Protein AF-A0A3M3A9S0-F1 (afdb_monomer_lite)

Structure (mmCIF, N/CA/C/O backbone):
data_AF-A0A3M3A9S0-F1
#
_entry.id   AF-A0A3M3A9S0-F1
#
loop_
_atom_site.group_PDB
_atom_site.id
_atom_site.type_symbol
_atom_site.label_atom_id
_atom_site.label_alt_id
_atom_site.label_comp_id
_atom_site.label_asym_id
_atom_site.label_entity_id
_atom_site.label_seq_id
_atom_site.pdbx_PDB_ins_code
_atom_site.Cartn_x
_atom_site.Cartn_y
_atom_site.Cartn_z
_atom_site.occupancy
_atom_site.B_iso_or_equiv
_atom_site.auth_seq_id
_atom_site.auth_comp_id
_atom_site.auth_asym_id
_atom_site.auth_atom_id
_atom_site.pdbx_PDB_model_num
ATOM 1 N N . GLY A 1 1 ? -2.338 -6.560 27.630 1.00 52.09 1 GLY A N 1
ATOM 2 C CA . GLY A 1 1 ? -2.783 -5.590 26.610 1.00 52.09 1 GLY A CA 1
ATOM 3 C C . GLY A 1 1 ? -4.275 -5.379 26.743 1.00 52.09 1 GLY A C 1
ATOM 4 O O . GLY A 1 1 ? -4.982 -6.360 26.950 1.00 52.09 1 GLY A O 1
ATOM 5 N N . SER A 1 2 ? -4.746 -4.135 26.680 1.00 61.56 2 SER A N 1
ATOM 6 C CA . SER A 1 2 ? -6.173 -3.798 26.738 1.00 61.56 2 SER A CA 1
ATOM 7 C C . SER A 1 2 ? -6.882 -4.212 25.441 1.00 61.56 2 SER A C 1
ATOM 9 O O . SER A 1 2 ? -6.414 -3.929 24.341 1.00 61.56 2 SER A O 1
ATOM 11 N N . ARG A 1 3 ? -8.004 -4.933 25.560 1.00 66.69 3 ARG A N 1
ATOM 12 C CA . ARG A 1 3 ? -8.885 -5.296 24.429 1.00 66.69 3 ARG A CA 1
ATOM 13 C C . ARG A 1 3 ? -9.921 -4.200 24.161 1.00 66.69 3 ARG A C 1
ATOM 15 O O . ARG A 1 3 ? -10.254 -3.429 25.056 1.00 66.69 3 ARG A O 1
ATOM 22 N N . LEU A 1 4 ? -10.515 -4.192 22.964 1.00 65.12 4 LEU A N 1
ATOM 23 C CA . LEU A 1 4 ? -11.588 -3.246 22.629 1.00 65.12 4 LEU A CA 1
ATOM 24 C C . LEU A 1 4 ? -12.759 -3.307 23.622 1.00 65.12 4 LEU A C 1
ATOM 26 O O . LEU A 1 4 ? -13.297 -2.267 23.977 1.00 65.12 4 LEU A O 1
ATOM 30 N N . ALA A 1 5 ? -13.103 -4.499 24.120 1.00 66.38 5 ALA A N 1
ATOM 31 C CA . ALA A 1 5 ? -14.185 -4.712 25.086 1.00 66.38 5 ALA A CA 1
ATOM 32 C C . ALA A 1 5 ? -14.018 -3.947 26.415 1.00 66.38 5 ALA A C 1
ATOM 34 O O . ALA A 1 5 ? -14.991 -3.783 27.135 1.00 66.38 5 ALA A O 1
ATOM 35 N N . HIS A 1 6 ? -12.820 -3.447 26.742 1.00 68.75 6 HIS A N 1
ATOM 36 C CA . HIS A 1 6 ? -12.598 -2.659 27.961 1.00 68.75 6 HIS A CA 1
ATOM 37 C C . HIS A 1 6 ? -13.082 -1.203 27.846 1.00 68.75 6 HIS A C 1
ATOM 39 O O . HIS A 1 6 ? -13.075 -0.485 28.839 1.00 68.75 6 HIS A O 1
ATOM 45 N N . TYR A 1 7 ? -13.508 -0.766 26.655 1.00 66.50 7 TYR A N 1
ATOM 46 C CA . TYR A 1 7 ? -13.891 0.621 26.361 1.00 66.50 7 TYR A CA 1
ATOM 47 C C . TYR A 1 7 ? -15.401 0.792 26.109 1.00 66.50 7 TYR A C 1
ATOM 49 O O . TYR A 1 7 ? -15.829 1.791 25.538 1.00 66.50 7 TYR A O 1
ATOM 57 N N . THR A 1 8 ? -16.224 -0.169 26.540 1.00 63.69 8 THR A N 1
ATOM 58 C CA . THR A 1 8 ? -17.675 -0.239 26.272 1.00 63.69 8 THR A CA 1
ATOM 59 C C . THR A 1 8 ? -18.523 0.868 26.912 1.00 63.69 8 THR A C 1
ATOM 61 O O . THR A 1 8 ? -19.705 0.969 26.605 1.00 63.69 8 THR A O 1
ATOM 64 N N . SER A 1 9 ? -17.948 1.722 27.765 1.00 64.62 9 SER A N 1
ATOM 65 C CA . SER A 1 9 ? -18.694 2.665 28.617 1.00 64.62 9 SER A CA 1
AT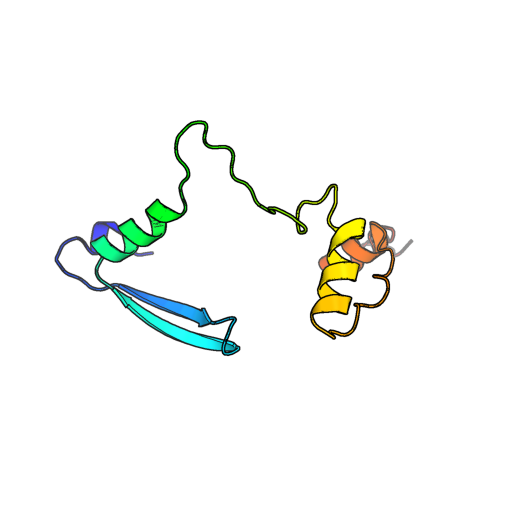OM 66 C C . SER A 1 9 ? -18.427 4.140 28.283 1.00 64.62 9 SER A C 1
ATOM 68 O O . SER A 1 9 ? -18.146 4.937 29.173 1.00 64.62 9 SER A O 1
ATOM 70 N N . GLY A 1 10 ? -18.448 4.512 26.998 1.00 66.12 10 GLY A N 1
ATOM 71 C CA . GLY A 1 10 ? -18.208 5.901 26.564 1.00 66.12 10 GLY A CA 1
ATOM 72 C C . GLY A 1 10 ? -16.741 6.341 26.622 1.00 66.12 10 GLY A C 1
ATOM 73 O O . GLY A 1 10 ? -16.437 7.516 26.433 1.00 66.12 10 GLY A O 1
ATOM 74 N N . ALA A 1 11 ? -15.828 5.398 26.858 1.00 75.81 11 ALA A N 1
ATOM 75 C CA . ALA A 1 11 ? -14.403 5.665 26.841 1.00 75.81 11 ALA A CA 1
ATOM 76 C C . ALA A 1 11 ? -13.934 5.939 25.406 1.00 75.81 11 ALA A C 1
ATOM 78 O O . ALA A 1 11 ? -14.300 5.237 24.457 1.00 75.81 11 ALA A O 1
ATOM 79 N N . THR A 1 12 ? -13.115 6.973 25.257 1.00 81.94 12 THR A N 1
ATOM 80 C CA . THR A 1 12 ? -12.486 7.315 23.989 1.00 81.94 12 THR A CA 1
ATOM 81 C C . THR A 1 12 ? -11.154 6.586 23.834 1.00 81.94 12 THR A C 1
ATOM 83 O O . THR A 1 12 ? -10.451 6.284 24.799 1.00 81.94 12 THR A O 1
ATOM 86 N N . LEU A 1 13 ? -10.831 6.259 22.589 1.00 84.06 13 LEU A N 1
ATOM 87 C CA . LEU A 1 13 ? -9.610 5.591 22.173 1.00 84.06 13 LEU A CA 1
ATOM 88 C C . LEU A 1 13 ? -8.753 6.598 21.424 1.00 84.06 13 LEU A C 1
ATOM 90 O O . LEU A 1 13 ? -9.217 7.161 20.433 1.00 84.06 13 LEU A O 1
ATOM 94 N N . SER A 1 14 ? -7.512 6.779 21.867 1.00 87.94 14 SER A N 1
ATOM 95 C CA . SER A 1 14 ? -6.523 7.579 21.152 1.00 87.94 14 SER A CA 1
ATOM 96 C C . SER A 1 14 ? -5.534 6.680 20.420 1.00 87.94 14 SER A C 1
ATOM 98 O O . SER A 1 14 ? -4.979 5.758 21.019 1.00 87.94 14 SER A O 1
ATOM 100 N N . PHE A 1 15 ? -5.275 6.961 19.147 1.00 87.19 15 PHE A N 1
ATOM 101 C CA . PHE A 1 15 ? -4.219 6.306 18.375 1.00 87.19 15 PHE A CA 1
ATOM 102 C C . PHE A 1 15 ? -3.404 7.323 17.590 1.00 87.19 15 PHE A C 1
ATOM 104 O O . PHE A 1 15 ? -3.896 8.388 17.222 1.00 87.19 15 PHE A O 1
ATOM 111 N N . THR A 1 16 ? -2.155 6.960 17.323 1.00 93.25 16 THR A N 1
ATOM 112 C CA . THR A 1 16 ? -1.217 7.771 16.553 1.00 93.25 16 THR A CA 1
ATOM 113 C C . THR A 1 16 ? -0.933 7.075 15.230 1.00 93.25 16 THR A C 1
ATOM 115 O O . THR A 1 16 ? -0.654 5.876 15.215 1.00 93.25 16 THR A O 1
ATOM 118 N N . TYR A 1 17 ? -0.994 7.807 14.122 1.00 92.50 17 TYR A N 1
ATOM 119 C CA . TYR A 1 17 ? -0.690 7.288 12.788 1.00 92.50 17 TYR A CA 1
ATOM 120 C C . TYR A 1 17 ? 0.140 8.289 11.985 1.00 92.50 17 TYR A C 1
ATOM 122 O O . TYR A 1 17 ? 0.152 9.482 12.279 1.00 92.50 17 TYR A O 1
ATOM 130 N N . LEU A 1 18 ? 0.854 7.792 10.975 1.00 96.00 18 LEU A N 1
ATOM 131 C CA . LEU A 1 18 ? 1.587 8.626 10.028 1.00 96.00 18 LEU A CA 1
ATOM 132 C C . LEU A 1 18 ? 0.630 9.106 8.929 1.00 96.00 18 LEU A C 1
ATOM 134 O O . LEU A 1 18 ? 0.119 8.291 8.160 1.00 96.00 18 LEU A O 1
ATOM 138 N N . ASP A 1 19 ? 0.401 10.416 8.830 1.00 95.56 19 ASP A N 1
ATOM 139 C CA . ASP A 1 19 ? -0.310 10.999 7.691 1.00 95.56 19 ASP A CA 1
ATOM 140 C C . ASP A 1 19 ? 0.652 11.076 6.498 1.00 95.56 19 ASP A C 1
ATOM 142 O O . ASP A 1 19 ? 1.573 11.890 6.462 1.00 95.56 19 ASP A O 1
ATOM 146 N N . HIS A 1 20 ? 0.440 10.223 5.497 1.00 91.12 20 HIS A N 1
ATOM 147 C CA . HIS A 1 20 ? 1.275 10.179 4.297 1.00 91.12 20 HIS A CA 1
ATOM 148 C C . HIS A 1 20 ? 1.153 11.427 3.405 1.00 91.12 20 HIS A C 1
ATOM 150 O O . HIS A 1 20 ? 2.015 11.638 2.548 1.00 91.12 20 HIS A O 1
ATOM 156 N N . ARG A 1 21 ? 0.128 12.270 3.590 1.00 93.12 21 ARG A N 1
ATOM 157 C CA . ARG A 1 21 ? -0.024 13.535 2.856 1.00 93.12 21 ARG A CA 1
ATOM 158 C C . ARG A 1 21 ? 0.888 14.621 3.416 1.00 93.12 21 ARG A C 1
ATOM 160 O O . ARG A 1 21 ? 1.476 15.368 2.641 1.00 93.12 21 ARG A O 1
ATOM 167 N N . THR A 1 22 ? 1.002 14.711 4.740 1.00 95.31 22 THR A N 1
ATOM 168 C CA . THR A 1 22 ? 1.822 15.729 5.424 1.00 95.31 22 THR A CA 1
ATOM 169 C C . THR A 1 22 ? 3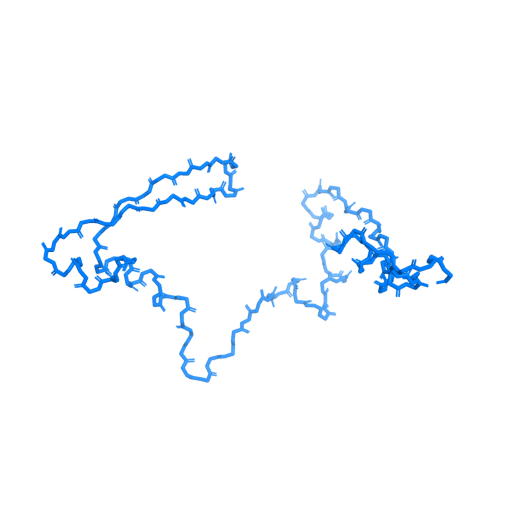.170 15.198 5.907 1.00 95.31 22 THR A C 1
ATOM 171 O O . THR A 1 22 ? 4.020 15.994 6.287 1.00 95.31 22 THR A O 1
ATOM 174 N N . GLN A 1 23 ? 3.379 13.877 5.879 1.00 95.56 23 GLN A N 1
ATOM 175 C CA . GLN A 1 23 ? 4.550 13.176 6.426 1.00 95.56 23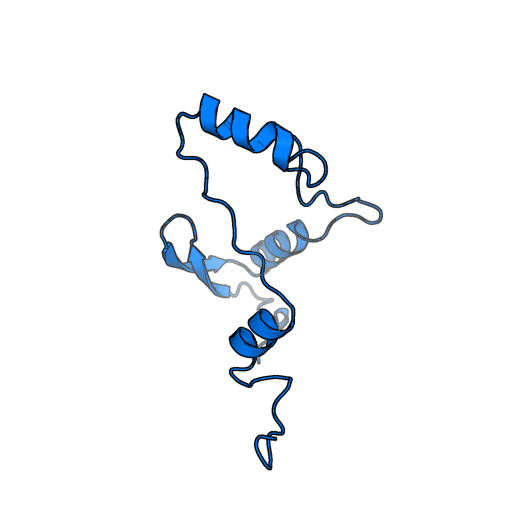 GLN A CA 1
ATOM 176 C C . GLN A 1 23 ? 4.763 13.435 7.927 1.00 95.56 23 GLN A C 1
ATOM 178 O O . GLN A 1 23 ? 5.890 13.445 8.417 1.00 95.56 23 GLN A O 1
ATOM 183 N N . THR A 1 24 ? 3.676 13.636 8.675 1.00 97.00 24 THR A N 1
ATOM 184 C CA . THR A 1 24 ? 3.717 13.897 10.119 1.00 97.00 24 THR A CA 1
ATOM 185 C C . THR A 1 24 ? 2.869 12.894 10.886 1.00 97.00 24 THR A C 1
ATOM 187 O O . THR A 1 24 ? 1.865 12.387 10.384 1.00 97.00 24 THR A O 1
ATOM 190 N N . TYR A 1 25 ? 3.277 12.596 12.120 1.00 96.75 25 TYR A N 1
ATOM 191 C CA . TYR A 1 25 ? 2.462 11.791 13.021 1.00 96.75 25 TYR A CA 1
ATOM 192 C C . TYR A 1 25 ? 1.306 12.628 13.560 1.00 96.75 25 TYR A C 1
ATOM 194 O O . TYR A 1 25 ? 1.518 13.719 14.090 1.00 96.75 25 TYR A O 1
ATOM 202 N N . GLN A 1 26 ? 0.095 12.101 13.435 1.00 95.12 26 GLN A N 1
ATOM 203 C CA . GLN A 1 26 ? -1.117 12.695 13.981 1.00 95.12 26 GLN A CA 1
ATOM 204 C C . GLN A 1 26 ? -1.722 11.772 15.028 1.00 95.12 26 GLN A C 1
ATOM 206 O O . GLN A 1 26 ? -1.606 10.549 14.931 1.00 95.12 26 GLN A O 1
ATOM 211 N N . GLN A 1 27 ? -2.363 12.370 16.029 1.00 94.50 27 GLN A N 1
ATOM 212 C CA . GLN A 1 27 ? -3.093 11.660 17.068 1.00 94.50 27 GLN A CA 1
ATOM 213 C C . GLN A 1 27 ? -4.586 11.912 16.888 1.00 94.50 27 GLN A C 1
ATOM 215 O O . GLN A 1 27 ? -5.011 13.054 16.728 1.00 94.50 27 GLN A O 1
ATOM 220 N N . GLU A 1 28 ? -5.379 10.850 16.940 1.00 91.00 28 GLU A N 1
ATOM 221 C CA . GLU A 1 28 ? -6.828 10.935 16.809 1.00 91.00 28 GLU A CA 1
ATOM 222 C C . GLU A 1 28 ? -7.504 10.227 17.976 1.00 91.00 28 GLU A C 1
ATOM 224 O O . GLU A 1 28 ? -7.085 9.139 18.371 1.00 91.00 28 GLU A O 1
ATOM 229 N N . THR A 1 29 ? -8.545 10.857 18.522 1.00 91.75 29 THR A N 1
ATOM 230 C CA . THR A 1 29 ? -9.314 10.355 19.663 1.00 91.75 29 THR A CA 1
ATOM 231 C C . THR A 1 29 ? -10.762 10.159 19.240 1.00 91.75 29 THR A C 1
ATOM 233 O O . THR A 1 29 ? -11.430 11.125 18.878 1.00 91.75 29 THR A O 1
ATOM 236 N N . LEU A 1 30 ? -11.252 8.919 19.262 1.00 89.56 30 LEU A N 1
ATOM 237 C CA . LEU A 1 30 ? -12.611 8.570 18.821 1.00 89.56 30 LEU A CA 1
ATOM 238 C C . LEU A 1 30 ? -13.336 7.713 19.852 1.00 89.56 30 LEU A C 1
ATOM 240 O O . LEU A 1 30 ? -12.723 7.080 20.710 1.00 89.56 30 LEU A O 1
ATOM 244 N N . SER A 1 31 ? -14.660 7.650 19.728 1.00 88.12 31 SER A N 1
ATOM 245 C CA . SER A 1 31 ? -15.460 6.665 20.449 1.00 88.12 31 SER A CA 1
ATOM 246 C C . SER A 1 31 ? -15.148 5.238 19.971 1.00 88.12 31 SER A C 1
ATOM 248 O O . SER A 1 31 ? -14.703 5.011 18.841 1.00 88.12 31 SER A O 1
ATOM 250 N N . GLN A 1 32 ? -15.443 4.246 20.813 1.00 84.56 32 GLN A N 1
ATOM 251 C CA . GLN A 1 32 ? -15.348 2.832 20.438 1.00 84.56 32 GLN A CA 1
ATOM 252 C C . GLN A 1 32 ? -16.216 2.496 19.208 1.00 84.56 32 GLN A C 1
ATOM 254 O O . GLN A 1 32 ? -15.787 1.745 18.331 1.00 84.56 32 GLN A O 1
ATOM 259 N N . ALA A 1 33 ? -17.422 3.066 19.121 1.00 86.06 33 ALA A N 1
ATOM 260 C CA . ALA A 1 33 ? -18.348 2.814 18.020 1.00 86.06 33 ALA A CA 1
ATOM 261 C C . ALA A 1 33 ? -17.812 3.351 16.685 1.00 86.06 33 ALA A C 1
ATOM 263 O O . ALA A 1 33 ? -17.880 2.659 15.668 1.00 86.06 33 ALA A O 1
ATOM 264 N N . ASP A 1 34 ? -17.235 4.553 16.686 1.00 88.69 34 ASP A N 1
ATOM 265 C CA . ASP A 1 34 ? -16.675 5.146 15.469 1.00 88.69 34 ASP A CA 1
ATOM 266 C C . ASP A 1 34 ? -15.405 4.422 15.024 1.00 88.69 34 ASP A C 1
ATOM 268 O O . ASP A 1 34 ? -15.206 4.211 13.827 1.00 88.69 34 ASP A O 1
ATOM 272 N N . MET A 1 35 ? -14.589 3.957 15.974 1.00 86.69 35 MET A N 1
ATOM 273 C CA . MET A 1 35 ? -13.446 3.093 15.680 1.00 86.69 35 MET A CA 1
ATOM 274 C C . MET A 1 35 ? -13.893 1.810 14.968 1.00 86.69 35 MET A C 1
ATOM 276 O O . MET A 1 35 ? -13.376 1.487 13.898 1.00 86.69 35 MET A O 1
ATOM 280 N N . LEU A 1 36 ? -14.907 1.119 15.500 1.00 87.50 36 LEU A N 1
ATOM 281 C CA . LEU A 1 36 ? -15.445 -0.098 14.888 1.00 87.50 36 LEU A CA 1
ATOM 282 C C . LEU A 1 36 ? -16.005 0.158 13.487 1.00 87.50 36 LEU A C 1
ATOM 284 O O . LEU A 1 36 ? -15.706 -0.606 12.572 1.00 87.50 36 LEU A O 1
ATOM 288 N N . ARG A 1 37 ? -16.761 1.244 13.288 1.00 89.69 37 ARG A N 1
ATOM 289 C CA . ARG A 1 37 ? -17.279 1.621 11.960 1.00 89.69 37 ARG A CA 1
ATOM 290 C C . ARG A 1 37 ? -16.151 1.811 10.946 1.00 89.69 37 ARG A C 1
ATOM 292 O O . ARG A 1 37 ? -16.244 1.292 9.836 1.00 89.69 37 ARG A O 1
ATOM 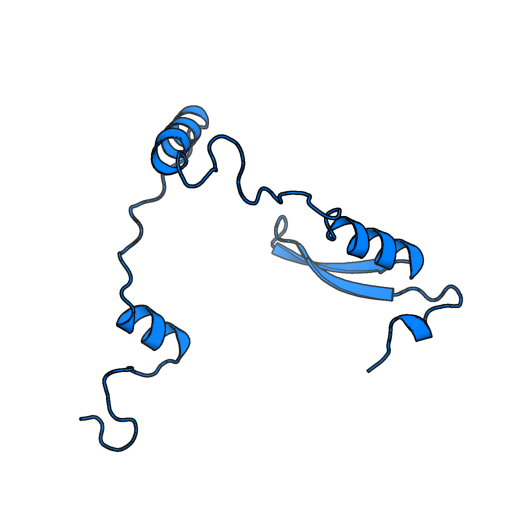299 N N . ARG A 1 38 ? -15.067 2.487 11.341 1.00 90.00 38 ARG A N 1
ATOM 300 C CA . ARG A 1 38 ? -13.882 2.666 10.488 1.00 90.00 38 ARG A CA 1
ATOM 301 C C . ARG A 1 38 ? -13.171 1.353 10.190 1.00 90.00 38 ARG A C 1
ATOM 303 O O . ARG A 1 38 ? -12.674 1.179 9.091 1.00 90.00 38 ARG A O 1
ATOM 310 N N . VAL A 1 39 ? -13.114 0.410 11.125 1.00 88.19 39 VAL A N 1
ATOM 311 C CA . VAL A 1 39 ? -12.499 -0.900 10.854 1.00 88.19 39 VAL A CA 1
ATOM 312 C C . VAL A 1 39 ? -13.368 -1.721 9.900 1.00 88.19 39 VAL A C 1
ATOM 314 O O . VAL A 1 39 ? -12.859 -2.287 8.933 1.00 88.19 39 VAL A O 1
ATOM 317 N N . VAL A 1 40 ? -14.682 -1.749 10.132 1.00 91.31 40 VAL A N 1
ATOM 318 C CA . VAL A 1 40 ? -15.629 -2.533 9.327 1.00 91.31 40 VAL A CA 1
ATOM 319 C C . VAL A 1 40 ? -15.680 -2.051 7.877 1.00 91.31 40 VAL A C 1
ATOM 321 O O . VAL A 1 40 ? -15.827 -2.882 6.989 1.00 91.31 40 VAL A O 1
ATOM 324 N N . GLN A 1 41 ? -15.460 -0.760 7.601 1.00 89.12 41 GLN A N 1
ATOM 325 C CA . GLN A 1 41 ? -15.419 -0.235 6.225 1.00 89.12 41 GLN A CA 1
ATOM 326 C C . GLN A 1 41 ? -14.339 -0.897 5.341 1.00 89.12 41 GLN A C 1
ATOM 328 O O . GLN A 1 41 ? -14.434 -0.861 4.117 1.00 89.12 41 GLN A O 1
ATOM 333 N N . HIS A 1 42 ? -13.299 -1.483 5.946 1.00 86.94 42 HIS A N 1
ATOM 334 C CA . HIS A 1 42 ? -12.230 -2.184 5.230 1.00 86.94 42 HIS A CA 1
ATOM 335 C C . HIS A 1 42 ? -12.545 -3.665 4.984 1.00 86.94 42 HIS A C 1
ATOM 337 O O . HIS A 1 42 ? -11.780 -4.338 4.291 1.00 86.94 42 HIS A O 1
ATOM 343 N N . ILE A 1 43 ? -13.638 -4.185 5.551 1.00 90.81 43 ILE A N 1
ATOM 344 C CA . ILE A 1 43 ? -14.066 -5.572 5.389 1.00 90.81 43 ILE A CA 1
ATOM 345 C C . ILE A 1 43 ? -15.042 -5.627 4.208 1.00 90.81 43 ILE A C 1
ATOM 347 O O . ILE A 1 43 ? -16.162 -5.131 4.320 1.00 90.81 43 ILE A O 1
ATOM 351 N N . PRO A 1 44 ? -14.644 -6.212 3.067 1.00 90.50 44 PRO A N 1
ATOM 352 C CA . PRO A 1 44 ? -15.528 -6.333 1.920 1.00 90.50 44 PRO A CA 1
ATOM 353 C C . PRO A 1 44 ? -16.659 -7.333 2.192 1.00 90.50 44 PRO A C 1
ATOM 355 O O . PRO A 1 44 ? -16.507 -8.276 2.972 1.00 90.50 44 PRO A O 1
ATOM 358 N N . GLU A 1 45 ? -17.778 -7.168 1.489 1.00 92.88 45 GLU A N 1
ATOM 359 C CA . GLU A 1 45 ? -18.883 -8.123 1.539 1.00 92.88 45 GLU A CA 1
ATOM 360 C C . GLU A 1 45 ? -18.472 -9.516 1.042 1.00 92.88 45 GLU A C 1
ATOM 362 O O . GLU A 1 45 ? -17.530 -9.697 0.259 1.00 92.88 45 GLU A O 1
ATOM 367 N N . LYS A 1 46 ? -19.224 -10.534 1.470 1.00 92.75 46 LYS A N 1
ATOM 368 C CA . LYS A 1 46 ? -19.011 -11.906 1.012 1.00 92.75 46 LYS A CA 1
ATOM 369 C C . LYS A 1 46 ? -19.167 -11.963 -0.514 1.00 92.75 46 LYS A C 1
ATOM 371 O O . LYS A 1 46 ? -20.173 -11.524 -1.052 1.00 92.75 46 LYS A O 1
ATOM 376 N N . HIS A 1 47 ? -18.174 -12.537 -1.194 1.00 93.56 47 HIS A N 1
ATOM 377 C CA . HIS A 1 47 ? -18.068 -12.613 -2.663 1.00 93.56 47 HIS A CA 1
ATOM 378 C C . HIS A 1 47 ? -17.755 -11.295 -3.387 1.00 93.56 47 HIS A C 1
ATOM 380 O O . HIS A 1 47 ? -17.620 -11.305 -4.613 1.00 93.56 47 HIS A O 1
ATOM 386 N N . PHE A 1 48 ? -17.545 -10.187 -2.671 1.00 92.62 48 PHE A N 1
ATOM 387 C CA . PHE A 1 48 ? -17.046 -8.973 -3.302 1.00 92.62 48 PHE A CA 1
ATOM 388 C C . PHE A 1 48 ? -15.609 -9.184 -3.791 1.00 92.62 48 PHE A C 1
ATOM 390 O O . PHE A 1 48 ? -14.698 -9.531 -3.033 1.00 92.62 48 PHE A O 1
ATOM 397 N N . ARG A 1 49 ? -15.387 -8.960 -5.087 1.00 89.88 49 ARG A N 1
ATOM 398 C CA . ARG A 1 49 ? -14.047 -9.010 -5.669 1.00 89.88 49 ARG A CA 1
ATOM 399 C C . ARG A 1 49 ? -13.365 -7.667 -5.442 1.00 89.88 49 ARG A C 1
ATOM 401 O O . ARG A 1 49 ? -13.585 -6.727 -6.200 1.00 89.88 49 ARG A O 1
ATOM 408 N N . MET A 1 50 ? -12.507 -7.597 -4.426 1.00 89.62 50 MET A N 1
ATOM 409 C CA . MET A 1 50 ? -11.703 -6.400 -4.182 1.00 89.62 50 MET A CA 1
ATOM 410 C C . MET A 1 50 ? -10.831 -6.058 -5.394 1.00 89.62 50 MET A C 1
ATOM 412 O O . MET A 1 50 ? -10.065 -6.887 -5.890 1.00 89.62 50 MET A O 1
ATOM 416 N N . ILE A 1 51 ? -10.925 -4.810 -5.847 1.00 88.25 51 ILE A N 1
ATOM 417 C CA . ILE A 1 51 ? -10.108 -4.275 -6.933 1.00 88.25 51 ILE A CA 1
ATOM 418 C C . ILE A 1 51 ? -8.968 -3.476 -6.306 1.00 88.25 51 ILE A C 1
ATOM 420 O O . ILE A 1 51 ? -9.177 -2.372 -5.815 1.00 88.25 51 ILE A O 1
ATOM 424 N N . ARG A 1 52 ? -7.750 -4.029 -6.321 1.00 87.50 52 ARG A N 1
ATOM 425 C CA . ARG A 1 52 ? -6.561 -3.334 -5.792 1.00 87.50 52 ARG A CA 1
ATOM 426 C C . ARG A 1 52 ? -6.102 -2.185 -6.694 1.00 87.50 52 ARG A C 1
ATOM 428 O O . ARG A 1 52 ? -5.658 -1.159 -6.197 1.00 87.50 52 ARG A O 1
ATOM 435 N N . TYR A 1 53 ? -6.210 -2.364 -8.010 1.00 93.38 53 TYR A N 1
ATOM 436 C CA . TYR A 1 53 ? -5.849 -1.363 -9.010 1.00 93.38 53 TYR A CA 1
ATOM 437 C C . TYR A 1 53 ? -6.918 -1.322 -10.102 1.00 93.38 53 TYR A C 1
ATOM 439 O O . TYR A 1 53 ? -7.255 -2.357 -10.679 1.00 93.38 53 TYR A O 1
ATOM 447 N N . PHE A 1 54 ? -7.446 -0.132 -10.377 1.00 92.00 54 PHE A N 1
ATOM 448 C CA . PHE A 1 54 ? -8.518 0.104 -11.345 1.00 92.00 54 PHE A CA 1
ATOM 449 C C . PHE A 1 54 ? -8.035 0.972 -12.518 1.00 92.00 54 PHE A C 1
ATOM 451 O O . PHE A 1 54 ? -7.051 1.707 -12.409 1.00 92.00 54 PHE A O 1
ATOM 458 N N . GLY A 1 55 ? -8.741 0.892 -13.649 1.00 94.00 55 GLY A N 1
ATOM 459 C CA . GLY A 1 55 ? -8.520 1.755 -14.805 1.00 94.00 55 GLY A CA 1
ATOM 460 C C . GLY A 1 55 ? -7.115 1.599 -15.379 1.00 94.00 55 GLY A C 1
ATOM 461 O O . GLY A 1 55 ? -6.630 0.484 -15.576 1.00 94.00 55 GLY A O 1
ATOM 462 N N . PHE A 1 56 ? -6.443 2.726 -15.619 1.00 94.25 56 PHE A N 1
ATOM 463 C CA . PHE A 1 56 ? -5.081 2.727 -16.147 1.00 94.25 56 PHE A CA 1
ATOM 464 C C . PHE A 1 56 ? -4.038 2.200 -15.155 1.00 94.25 56 PHE A C 1
ATOM 466 O O . PHE A 1 56 ? -2.933 1.911 -15.585 1.00 94.25 56 PHE A O 1
ATOM 473 N N . LEU A 1 57 ? -4.359 2.036 -13.866 1.00 94.12 57 LEU A N 1
ATOM 474 C CA . LEU A 1 57 ? -3.442 1.459 -12.875 1.00 94.12 57 LEU A CA 1
ATOM 475 C C . LEU A 1 57 ? -3.497 -0.073 -12.835 1.00 94.12 5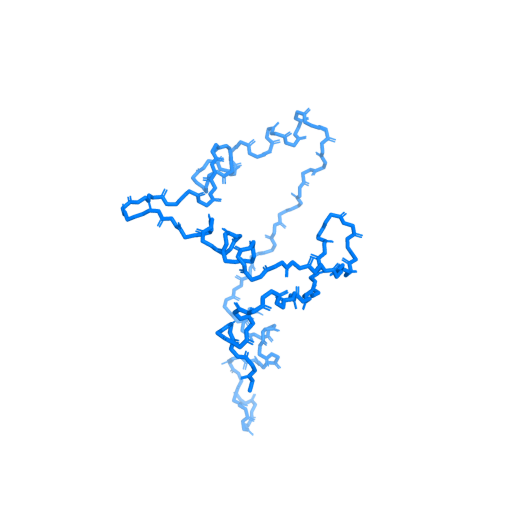7 LEU A C 1
ATOM 477 O O . LEU A 1 57 ? -2.661 -0.699 -12.187 1.00 94.12 57 LEU A O 1
ATOM 481 N N . ALA A 1 58 ? -4.456 -0.706 -13.518 1.00 94.62 58 ALA A N 1
ATOM 482 C CA . ALA A 1 58 ? -4.569 -2.160 -13.527 1.00 94.62 58 ALA A CA 1
ATOM 483 C C . ALA A 1 58 ? -3.311 -2.815 -14.127 1.00 94.62 58 ALA A C 1
ATOM 485 O O . ALA A 1 58 ? -2.893 -2.465 -15.230 1.00 94.62 58 ALA A O 1
ATOM 486 N N . ASN A 1 59 ? -2.742 -3.817 -13.441 1.00 91.25 59 ASN A N 1
ATOM 487 C CA . ASN A 1 59 ? -1.447 -4.437 -13.782 1.00 91.25 59 ASN A CA 1
ATOM 488 C C . ASN A 1 59 ? -1.285 -4.799 -15.267 1.00 91.25 59 ASN A C 1
ATOM 490 O O . ASN A 1 59 ? -0.223 -4.589 -15.841 1.00 91.25 59 ASN A O 1
ATOM 494 N N . ARG A 1 60 ? -2.349 -5.312 -15.901 1.00 93.25 60 ARG A N 1
ATOM 495 C CA . ARG A 1 60 ? -2.340 -5.712 -17.318 1.00 93.25 60 ARG A CA 1
ATOM 496 C C . ARG A 1 60 ? -2.052 -4.547 -18.270 1.00 93.25 60 ARG A C 1
ATOM 498 O O . ARG A 1 60 ? -1.498 -4.764 -19.340 1.00 93.25 60 ARG A O 1
ATOM 505 N N . VAL A 1 61 ? -2.480 -3.338 -17.918 1.00 95.06 61 VAL A N 1
ATOM 506 C CA . VAL A 1 61 ? -2.482 -2.183 -18.826 1.00 95.06 61 VAL A CA 1
ATOM 507 C C . VAL A 1 61 ? -1.681 -0.991 -18.297 1.00 95.06 61 VAL A C 1
ATOM 509 O O . VAL A 1 61 ? -1.436 -0.046 -19.046 1.00 95.06 61 VAL A O 1
ATOM 512 N N . CYS A 1 62 ? -1.223 -1.055 -17.046 1.00 93.12 62 CYS A N 1
ATOM 513 C CA . CYS A 1 62 ? -0.493 0.012 -16.369 1.00 93.12 62 CYS A CA 1
ATOM 514 C C . CYS A 1 62 ? 0.747 0.460 -17.141 1.00 93.12 62 CYS A C 1
ATOM 516 O O . CYS A 1 62 ? 0.875 1.642 -17.446 1.00 93.12 62 CYS A O 1
ATOM 518 N N . GLY A 1 63 ? 1.579 -0.476 -17.607 1.00 90.75 63 GLY A N 1
ATOM 519 C CA . GLY A 1 63 ? 2.756 -0.135 -18.415 1.00 90.75 63 GLY A CA 1
ATOM 520 C C . GLY A 1 63 ? 2.437 0.589 -19.732 1.00 90.75 63 GLY A C 1
ATOM 521 O O . GLY A 1 63 ? 3.275 1.325 -20.238 1.00 90.75 63 GLY A O 1
ATOM 522 N N . LYS A 1 64 ? 1.223 0.425 -20.278 1.00 93.69 64 LYS A N 1
ATOM 523 C CA . LYS A 1 64 ? 0.793 1.073 -21.527 1.00 93.69 64 LYS A CA 1
ATOM 524 C C . LYS A 1 64 ? 0.169 2.449 -21.295 1.00 93.69 64 LYS A C 1
ATOM 526 O O . LYS A 1 64 ? 0.377 3.351 -22.103 1.00 93.69 64 LYS A O 1
ATOM 531 N N . TYR A 1 65 ? -0.651 2.597 -20.255 1.00 95.31 65 TYR A N 1
ATOM 532 C CA . TYR A 1 65 ? -1.429 3.821 -20.040 1.00 95.31 65 TYR A CA 1
ATOM 533 C C . TYR A 1 65 ? -0.796 4.785 -19.040 1.00 95.31 65 TYR A C 1
ATOM 535 O O . TYR A 1 65 ? -0.959 5.989 -19.212 1.00 95.31 65 TYR A O 1
ATOM 543 N N . LEU A 1 66 ? -0.049 4.302 -18.044 1.00 93.19 66 LEU A N 1
ATOM 544 C CA . LEU A 1 66 ? 0.591 5.171 -17.056 1.00 93.19 66 LEU A CA 1
ATOM 545 C C . LEU A 1 66 ? 1.555 6.197 -17.692 1.00 93.19 66 LEU A C 1
ATOM 547 O O . LEU A 1 66 ? 1.474 7.364 -17.312 1.00 93.19 66 LEU A O 1
ATOM 551 N N . PRO A 1 67 ? 2.376 5.853 -18.712 1.00 92.31 67 PRO A N 1
ATOM 552 C CA . PRO A 1 67 ? 3.206 6.847 -19.399 1.00 92.31 67 PRO A CA 1
ATOM 553 C C . PRO A 1 67 ? 2.395 7.974 -20.054 1.00 92.31 67 PRO A C 1
ATOM 555 O O . PRO A 1 67 ? 2.777 9.135 -19.963 1.00 92.31 67 PRO A O 1
ATOM 558 N N . LYS A 1 68 ? 1.234 7.652 -20.642 1.00 94.50 68 LYS A N 1
ATOM 559 C CA . LYS A 1 68 ? 0.341 8.645 -21.266 1.00 94.50 68 LYS A CA 1
ATOM 560 C C . LYS A 1 68 ? -0.264 9.601 -20.240 1.00 94.50 68 LYS A C 1
ATOM 562 O O . LYS A 1 68 ? -0.479 10.770 -20.532 1.00 94.50 68 LYS A O 1
ATOM 567 N N . VAL A 1 69 ? -0.551 9.099 -19.038 1.00 94.56 69 VAL A N 1
ATOM 568 C CA . VAL A 1 69 ? -1.044 9.926 -17.930 1.00 94.56 69 VAL A CA 1
ATOM 569 C C . VAL A 1 69 ? 0.048 10.880 -17.451 1.00 94.56 69 VAL A C 1
ATOM 571 O O . VAL A 1 69 ? -0.237 12.059 -17.264 1.00 94.56 69 VAL A O 1
ATOM 574 N N . TYR A 1 70 ? 1.294 10.413 -17.312 1.00 95.00 70 TYR A N 1
ATOM 575 C CA . TYR A 1 70 ? 2.413 11.298 -16.971 1.00 95.00 70 TYR A CA 1
ATOM 576 C C . TYR A 1 70 ? 2.620 12.398 -18.013 1.00 95.00 70 TYR A C 1
ATOM 578 O O . TYR A 1 70 ? 2.763 13.558 -17.635 1.00 95.00 70 TYR A O 1
ATOM 586 N N . GLU A 1 71 ? 2.561 12.057 -19.300 1.00 94.75 71 GLU A N 1
ATOM 587 C CA . GLU A 1 71 ? 2.646 13.025 -20.397 1.00 94.75 71 GLU A CA 1
ATOM 588 C C . GLU A 1 71 ? 1.525 14.075 -20.319 1.00 94.75 71 GLU A C 1
ATOM 590 O O . GLU A 1 71 ? 1.799 15.275 -20.309 1.00 94.75 71 GLU A O 1
ATOM 595 N N . ALA A 1 72 ? 0.270 13.637 -20.168 1.00 95.94 72 ALA A N 1
ATOM 596 C CA . ALA A 1 72 ? -0.884 14.532 -20.063 1.00 95.94 72 ALA A CA 1
ATOM 597 C C . ALA A 1 72 ? -0.805 15.472 -18.846 1.00 95.94 72 ALA A C 1
ATOM 599 O O . ALA A 1 72 ? -1.208 16.633 -18.927 1.00 95.94 72 ALA A O 1
ATOM 600 N N . LEU A 1 73 ? -0.265 14.982 -17.726 1.00 96.06 73 LEU A N 1
ATOM 601 C CA . LEU A 1 73 ? -0.074 15.750 -16.493 1.00 96.06 73 LEU A CA 1
ATOM 602 C C . LEU A 1 73 ? 1.245 16.538 -16.458 1.00 96.06 73 LEU A C 1
ATOM 604 O O . LEU A 1 73 ? 1.511 17.212 -15.463 1.00 96.06 73 LEU A O 1
ATOM 608 N N . LYS A 1 74 ? 2.070 16.471 -17.513 1.00 94.81 74 LYS A N 1
ATOM 609 C CA . LYS A 1 74 ? 3.407 17.091 -17.583 1.00 94.81 74 LYS A CA 1
ATOM 610 C C . LYS A 1 74 ? 4.322 16.679 -16.420 1.00 94.81 74 LYS A C 1
ATOM 612 O O . LYS A 1 74 ? 5.113 17.475 -15.918 1.00 94.81 74 LYS A O 1
ATOM 617 N N . MET A 1 75 ? 4.200 15.432 -15.977 1.00 93.81 75 MET A N 1
ATOM 618 C CA . MET A 1 75 ? 5.019 14.852 -14.915 1.00 93.81 75 MET A CA 1
ATOM 619 C C . MET A 1 75 ? 6.254 14.165 -15.499 1.00 93.81 75 MET A C 1
ATOM 621 O O . MET A 1 75 ? 6.201 13.583 -16.582 1.00 93.81 75 MET A O 1
ATOM 625 N N . ALA A 1 76 ? 7.357 14.167 -14.750 1.00 88.94 76 ALA A N 1
ATOM 626 C CA . ALA A 1 76 ? 8.526 13.376 -15.111 1.00 88.94 76 ALA A CA 1
ATOM 627 C C . ALA A 1 76 ? 8.191 11.877 -15.047 1.00 88.94 76 ALA A C 1
ATOM 629 O O . ALA A 1 76 ? 7.697 11.381 -14.031 1.00 88.94 76 ALA A O 1
ATOM 630 N N . THR A 1 77 ? 8.476 11.146 -16.123 1.00 84.81 77 THR A N 1
ATOM 631 C CA . THR A 1 77 ? 8.359 9.687 -16.123 1.00 84.81 77 THR A CA 1
ATOM 632 C C . THR A 1 77 ? 9.450 9.080 -15.241 1.00 84.81 77 THR A C 1
ATOM 634 O O . THR A 1 77 ? 10.623 9.417 -15.430 1.00 84.81 77 THR A O 1
ATOM 637 N N . PRO A 1 78 ? 9.106 8.166 -14.314 1.00 83.50 78 PRO A N 1
ATOM 638 C CA . PRO A 1 78 ? 10.098 7.439 -13.536 1.00 83.50 78 PRO A CA 1
ATOM 639 C C . PRO A 1 78 ? 11.075 6.702 -14.455 1.00 83.50 78 PRO A C 1
ATOM 641 O O . PRO A 1 78 ? 10.673 6.130 -15.471 1.00 83.50 78 PRO A O 1
ATOM 644 N N . GLY A 1 79 ? 12.355 6.701 -14.084 1.00 83.38 79 GLY A N 1
ATOM 645 C CA . GLY A 1 79 ? 13.364 5.903 -14.773 1.00 83.38 79 GLY A CA 1
ATOM 646 C C . GLY A 1 79 ? 13.083 4.397 -14.664 1.00 83.38 79 GLY A C 1
ATOM 647 O O . GLY A 1 79 ? 12.285 3.966 -13.824 1.00 83.38 79 GLY A O 1
ATOM 648 N N . PRO A 1 80 ? 13.740 3.572 -15.494 1.00 82.69 80 PRO A N 1
ATOM 649 C CA . PRO A 1 80 ? 13.608 2.126 -15.405 1.00 82.69 80 PRO A CA 1
ATOM 650 C C . PRO A 1 80 ? 14.025 1.642 -14.013 1.00 82.69 80 PRO A C 1
ATOM 652 O O . PRO A 1 80 ? 15.112 1.956 -13.527 1.00 82.69 80 PRO A O 1
ATOM 655 N N . THR A 1 81 ? 13.169 0.851 -13.370 1.00 80.25 81 THR A N 1
ATOM 656 C CA . THR A 1 81 ? 13.525 0.193 -12.112 1.00 80.25 81 THR A CA 1
ATOM 657 C C . THR A 1 81 ? 14.585 -0.877 -12.376 1.00 80.25 81 THR A C 1
ATOM 659 O O . THR A 1 81 ? 14.403 -1.681 -13.300 1.00 80.25 81 THR A O 1
ATOM 662 N N . PRO A 1 82 ? 15.666 -0.942 -11.580 1.00 84.25 82 PRO A N 1
ATOM 663 C CA . PRO A 1 82 ? 16.668 -1.987 -11.732 1.00 84.25 82 PRO A CA 1
ATOM 664 C C . PRO A 1 82 ? 16.026 -3.363 -11.533 1.00 84.25 82 PRO A C 1
ATOM 666 O O . PRO A 1 82 ? 15.184 -3.550 -10.651 1.00 84.25 82 PRO A O 1
ATOM 669 N N . LYS A 1 83 ? 16.424 -4.344 -12.351 1.00 84.44 83 LYS A N 1
ATOM 670 C CA . LYS A 1 83 ? 16.011 -5.735 -12.142 1.00 84.44 83 LYS A CA 1
ATOM 671 C C . LYS A 1 83 ? 16.694 -6.249 -10.880 1.00 84.44 83 LYS A C 1
ATOM 673 O O . LYS A 1 83 ? 17.911 -6.406 -10.866 1.00 84.44 83 LYS A O 1
ATOM 678 N N . LEU A 1 84 ? 15.902 -6.494 -9.841 1.00 86.50 84 LEU A N 1
ATOM 679 C CA . LEU A 1 84 ? 16.363 -7.140 -8.621 1.00 86.50 84 LEU A CA 1
ATOM 680 C C . LEU A 1 84 ? 16.162 -8.647 -8.746 1.00 86.50 84 LEU A C 1
ATOM 682 O O . LEU A 1 84 ? 15.062 -9.114 -9.045 1.00 86.50 84 LEU A O 1
ATOM 686 N N . TYR A 1 85 ? 17.226 -9.403 -8.512 1.00 88.50 85 TYR A N 1
ATOM 687 C CA . TYR A 1 85 ? 17.170 -10.858 -8.414 1.00 88.50 85 TYR A CA 1
ATOM 688 C C . TYR A 1 85 ? 17.030 -11.294 -6.955 1.00 88.50 85 TYR A C 1
ATOM 690 O O . TYR A 1 85 ? 17.345 -10.537 -6.033 1.00 88.50 85 TYR A O 1
ATOM 698 N N . PHE A 1 86 ? 16.604 -12.544 -6.748 1.00 88.81 86 PHE A N 1
ATOM 699 C CA . PHE A 1 86 ? 16.398 -13.139 -5.423 1.00 88.81 86 PHE A CA 1
ATOM 700 C C . PHE A 1 86 ? 17.553 -12.855 -4.449 1.00 88.81 86 PHE A C 1
ATOM 702 O O . PHE A 1 86 ? 17.313 -12.419 -3.330 1.00 88.81 86 PHE A O 1
ATOM 709 N N . VAL A 1 87 ? 18.802 -13.021 -4.896 1.00 89.56 87 VAL A N 1
ATOM 710 C CA . VAL A 1 87 ? 20.010 -12.813 -4.078 1.00 89.56 87 VAL A CA 1
ATOM 711 C C . VAL A 1 87 ? 20.097 -11.393 -3.537 1.00 89.56 87 VAL A C 1
ATOM 713 O O . VAL A 1 87 ? 20.348 -11.191 -2.354 1.00 89.56 87 VAL A O 1
ATOM 716 N N . GLN A 1 88 ? 19.870 -10.404 -4.402 1.00 89.38 88 GLN A N 1
ATOM 717 C CA . GLN A 1 88 ? 19.940 -8.991 -4.037 1.00 89.38 88 GLN A CA 1
ATOM 718 C C . GLN A 1 88 ? 18.832 -8.644 -3.042 1.00 89.38 88 GLN A C 1
ATOM 720 O O . GLN A 1 88 ? 19.083 -7.931 -2.075 1.00 89.38 88 GLN A O 1
ATOM 725 N N . MET A 1 89 ? 17.630 -9.194 -3.244 1.00 90.12 89 MET A N 1
ATOM 726 C CA . MET A 1 89 ? 16.505 -9.002 -2.328 1.00 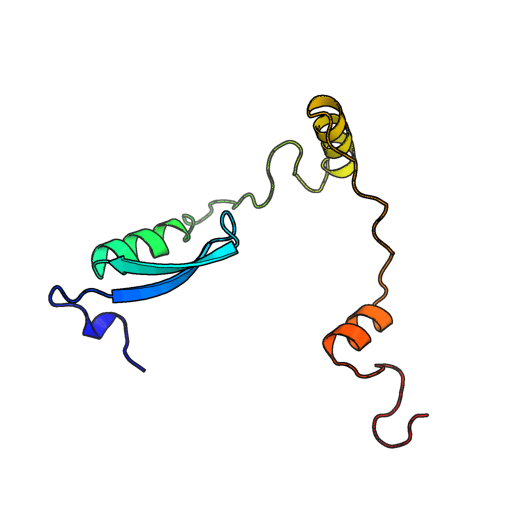90.12 89 MET A CA 1
ATOM 727 C C . MET A 1 89 ? 16.756 -9.649 -0.964 1.00 90.12 89 MET A C 1
ATOM 729 O O . MET A 1 89 ? 16.599 -8.990 0.060 1.00 90.12 89 MET A O 1
ATOM 733 N N . ALA A 1 90 ? 17.173 -10.916 -0.943 1.00 91.12 90 ALA A N 1
ATOM 734 C CA . ALA A 1 90 ? 17.455 -11.654 0.283 1.00 91.12 90 ALA A CA 1
ATOM 735 C C . ALA A 1 90 ? 18.588 -10.997 1.077 1.00 91.12 90 ALA A C 1
ATOM 737 O O . ALA A 1 90 ? 18.455 -10.797 2.281 1.00 91.12 90 ALA A O 1
ATOM 738 N N . LYS A 1 91 ? 19.654 -10.572 0.391 1.00 91.12 91 LYS A N 1
ATOM 739 C CA . LYS A 1 91 ? 20.772 -9.861 1.012 1.00 91.12 91 LYS A CA 1
ATOM 740 C C . LYS A 1 91 ? 20.363 -8.502 1.569 1.00 91.12 91 LYS A C 1
ATOM 742 O O . LYS A 1 91 ? 20.774 -8.177 2.672 1.00 91.12 91 LYS A O 1
ATOM 747 N N . ALA A 1 92 ? 19.539 -7.728 0.865 1.00 89.62 92 ALA A N 1
ATOM 748 C CA . ALA A 1 92 ? 19.052 -6.444 1.373 1.00 89.62 92 ALA A CA 1
ATOM 749 C C . ALA A 1 92 ? 18.111 -6.602 2.580 1.00 89.62 92 ALA A C 1
ATOM 751 O O . ALA A 1 92 ? 18.153 -5.792 3.499 1.00 89.62 92 ALA A O 1
ATOM 752 N N . PHE A 1 93 ? 17.271 -7.641 2.581 1.00 91.44 93 PHE A N 1
ATOM 753 C CA . PHE A 1 93 ? 16.301 -7.882 3.648 1.00 91.44 93 PHE A CA 1
ATOM 754 C C . PHE A 1 93 ? 16.938 -8.488 4.905 1.00 91.44 93 PHE A C 1
ATOM 756 O O . PHE A 1 93 ? 16.677 -8.029 6.012 1.00 91.44 93 PHE A O 1
ATOM 763 N N . LEU A 1 94 ? 17.770 -9.519 4.736 1.00 90.19 94 LEU A N 1
ATOM 764 C CA . LEU A 1 94 ? 18.382 -10.266 5.841 1.00 90.19 94 LEU A CA 1
ATOM 765 C C . LEU A 1 94 ? 19.739 -9.699 6.264 1.00 90.19 94 LEU A C 1
ATOM 767 O O . LEU A 1 94 ? 20.273 -10.114 7.287 1.00 90.19 94 LEU A O 1
ATOM 771 N N . ASN A 1 95 ? 20.320 -8.798 5.467 1.00 88.19 95 ASN A N 1
ATOM 772 C CA . ASN A 1 95 ? 21.703 -8.331 5.595 1.00 88.19 95 ASN A CA 1
ATOM 773 C C . ASN A 1 95 ? 22.746 -9.473 5.593 1.00 88.19 95 ASN A C 1
ATOM 775 O O . ASN A 1 95 ? 23.855 -9.321 6.102 1.00 88.19 95 ASN A O 1
ATOM 779 N N . VAL A 1 96 ? 22.391 -10.627 5.014 1.00 86.88 96 VAL A N 1
ATOM 780 C CA . VAL A 1 96 ? 23.230 -11.828 4.909 1.00 86.88 96 VAL A CA 1
ATOM 781 C C . VAL A 1 96 ? 23.183 -12.334 3.475 1.00 86.88 96 VAL A C 1
ATOM 783 O O . VAL A 1 96 ? 22.130 -12.346 2.841 1.00 86.88 96 VAL A O 1
ATOM 786 N N . ASP A 1 97 ? 24.337 -12.735 2.948 1.00 88.12 97 ASP A N 1
ATOM 787 C CA . ASP A 1 97 ? 24.422 -13.307 1.611 1.00 88.12 97 ASP A CA 1
ATOM 788 C C . ASP A 1 97 ? 23.841 -14.732 1.612 1.00 88.12 97 ASP A C 1
ATOM 790 O O . ASP A 1 97 ? 24.408 -15.601 2.277 1.00 88.12 97 ASP A O 1
ATOM 794 N N . PRO A 1 98 ? 22.730 -15.001 0.899 1.00 88.50 98 PRO A N 1
ATOM 795 C CA . PRO A 1 98 ? 22.069 -16.306 0.942 1.00 88.50 98 PRO A CA 1
ATOM 796 C C . PRO A 1 98 ? 22.906 -17.431 0.317 1.00 88.50 98 PRO A C 1
ATOM 798 O O . PRO A 1 98 ? 22.545 -18.596 0.460 1.00 88.50 98 PRO A O 1
ATOM 801 N N . PHE A 1 99 ? 23.998 -17.102 -0.382 1.00 88.62 99 PHE A N 1
ATOM 802 C CA . PHE A 1 99 ? 24.915 -18.077 -0.972 1.00 88.62 99 PHE A CA 1
ATOM 803 C C . PHE A 1 99 ? 26.238 -18.214 -0.227 1.00 88.62 99 PHE A C 1
ATOM 805 O O . PHE A 1 99 ? 27.106 -18.942 -0.694 1.00 88.62 99 PHE A O 1
ATOM 812 N N . ARG A 1 100 ? 26.404 -17.546 0.920 1.00 89.38 100 ARG A N 1
ATOM 813 C CA . ARG A 1 100 ? 27.553 -17.774 1.800 1.00 89.38 100 ARG A CA 1
ATOM 814 C C . ARG A 1 100 ? 27.134 -18.553 3.027 1.00 89.38 100 ARG A C 1
ATOM 816 O O . ARG A 1 100 ? 26.157 -18.210 3.695 1.00 89.38 100 ARG A O 1
ATOM 823 N N . CYS A 1 101 ? 27.927 -19.557 3.375 1.00 86.62 101 CYS A N 1
ATOM 824 C CA . CYS A 1 101 ? 27.779 -20.245 4.643 1.00 86.62 101 CYS A CA 1
ATOM 825 C C . CYS A 1 101 ? 27.990 -19.267 5.809 1.00 86.62 101 CYS A C 1
ATOM 827 O O . CYS A 1 101 ? 29.031 -18.621 5.913 1.00 86.62 101 CYS A O 1
ATOM 829 N N . VAL A 1 102 ? 27.033 -19.204 6.736 1.00 85.75 102 VAL A N 1
ATOM 830 C CA . VAL A 1 102 ? 27.128 -18.353 7.937 1.00 85.75 102 VAL A CA 1
ATOM 831 C C . VAL A 1 102 ? 28.230 -18.791 8.910 1.00 85.75 102 VAL A C 1
ATOM 833 O O . VAL A 1 102 ? 28.622 -18.009 9.769 1.00 85.75 102 VAL A O 1
ATOM 836 N N . LEU A 1 103 ? 28.727 -20.026 8.781 1.00 87.94 103 LEU A N 1
ATOM 837 C CA . LEU A 1 103 ? 29.758 -20.586 9.659 1.00 87.94 103 LEU A CA 1
ATOM 838 C C . LEU A 1 103 ? 31.172 -20.448 9.083 1.00 87.94 103 LEU A C 1
ATOM 840 O O . LEU A 1 103 ? 32.092 -20.118 9.822 1.00 87.94 103 LEU A O 1
ATOM 844 N N . CYS A 1 104 ? 31.361 -20.710 7.785 1.00 90.56 104 CYS A N 1
ATOM 845 C CA . CYS A 1 104 ? 32.695 -20.733 7.168 1.00 90.56 104 CYS A CA 1
ATOM 846 C C . CYS A 1 104 ? 32.889 -19.745 6.010 1.00 90.56 104 CYS A C 1
ATOM 848 O O . CYS A 1 104 ? 34.009 -19.594 5.533 1.00 90.56 104 CYS A O 1
ATOM 850 N N . GLY A 1 105 ? 31.835 -19.067 5.547 1.00 80.69 105 GLY A N 1
ATOM 851 C CA . GLY A 1 105 ? 31.914 -18.063 4.481 1.00 80.69 105 GLY A CA 1
ATOM 852 C C . GLY A 1 105 ? 32.193 -18.595 3.069 1.00 80.69 105 GLY A C 1
ATOM 853 O O . GLY A 1 105 ? 32.269 -17.774 2.149 1.00 80.69 105 GLY A O 1
ATOM 854 N N . ALA A 1 106 ? 32.341 -19.919 2.915 1.00 76.31 106 ALA A N 1
ATOM 855 C CA . ALA A 1 106 ? 32.388 -20.621 1.632 1.00 76.31 106 ALA A CA 1
ATOM 856 C C . ALA A 1 106 ? 31.021 -20.641 0.937 1.00 76.31 106 ALA A C 1
ATOM 858 O O . ALA A 1 106 ? 29.989 -20.551 1.653 1.00 76.31 106 ALA A O 1
#

Organism: NCBI:txid129137

Foldseek 3Di:
DDDLVVQPPQRKDKDWDQDPVVRDIDIDIGHSVVVVVVVVVPPDDDPDDDDPADDCRPPVRVVPCVVVVCVVVVHDDDDDDDDDDPQNVCCVVVVDRPPADPVPRD

Secondary structure (DSSP, 8-state):
---GGGGTTT-EEEEEEEETTTTEEEEEEEEHHHHHHHHHTTSPPTT----SS-GGGSHHHHHHHHHHHHHHTTPPPPPPPP---HHHHHHHHHSS-TTS-TTT--

Radius of gyration: 22.7 Å; chains: 1; bounding box: 52×38×50 Å

InterPro domains:
  IPR007069 Transposase, IS801/IS1294 [PF04986] (2-61)

pLDDT: mean 87.62, std 8.73, range [52.09, 97.0]

Sequence (106 aa):
GSRLAHYTSGATLSFTYLDHRTQTYQQETLSQADMLRRVVQHIPEKHFRMIRYFGFLANRVCGKYLPKVYEALKMATPGPTPKLYFVQMAKAFLNVDPFRCVLCGA